Protein AF-A0A354CYH6-F1 (afdb_monomer_lite)

Structure (mmCIF, N/CA/C/O backbone):
data_AF-A0A354CYH6-F1
#
_entry.id   AF-A0A354CYH6-F1
#
loop_
_atom_site.group_PDB
_atom_site.id
_atom_site.type_symbol
_atom_site.label_atom_id
_atom_site.label_alt_id
_atom_site.label_comp_id
_atom_site.label_asym_id
_atom_site.label_entity_id
_atom_site.label_seq_id
_atom_site.pdbx_PDB_ins_code
_atom_site.Cartn_x
_atom_site.Cartn_y
_atom_site.Cartn_z
_atom_site.occupancy
_atom_site.B_iso_or_equiv
_atom_site.auth_seq_id
_atom_site.auth_comp_id
_atom_site.auth_asym_id
_atom_site.auth_atom_id
_atom_site.pdbx_PDB_model_num
ATOM 1 N N . MET A 1 1 ? -8.760 57.753 -35.168 1.00 46.88 1 MET A N 1
ATOM 2 C CA . MET A 1 1 ? -7.722 56.713 -35.363 1.00 46.88 1 MET A CA 1
ATOM 3 C C . MET A 1 1 ? -7.588 55.889 -34.084 1.00 46.88 1 MET A C 1
ATOM 5 O O . MET A 1 1 ? -7.206 56.437 -33.058 1.00 46.88 1 MET A O 1
ATOM 9 N N . ALA A 1 2 ? -7.984 54.613 -34.100 1.00 49.75 2 ALA A N 1
ATOM 10 C CA . ALA A 1 2 ? -7.992 53.765 -32.905 1.00 49.75 2 ALA A CA 1
ATOM 11 C C . ALA A 1 2 ? -6.587 53.202 -32.611 1.00 49.75 2 ALA A C 1
ATOM 13 O O . ALA A 1 2 ? -5.986 52.545 -33.458 1.00 49.75 2 ALA A O 1
ATOM 14 N N . LYS A 1 3 ? -6.054 53.455 -31.406 1.00 53.97 3 LYS A N 1
ATOM 15 C CA . LYS A 1 3 ? -4.764 52.911 -30.948 1.00 53.97 3 LYS A CA 1
ATOM 16 C C . LYS A 1 3 ? -4.873 51.393 -30.761 1.00 53.97 3 LYS A C 1
ATOM 18 O O . LYS A 1 3 ? -5.560 50.923 -29.856 1.00 53.97 3 LYS A O 1
ATOM 23 N N . SER A 1 4 ? -4.165 50.636 -31.598 1.00 52.31 4 SER A N 1
ATOM 24 C CA . SER A 1 4 ? -4.020 49.181 -31.475 1.00 52.31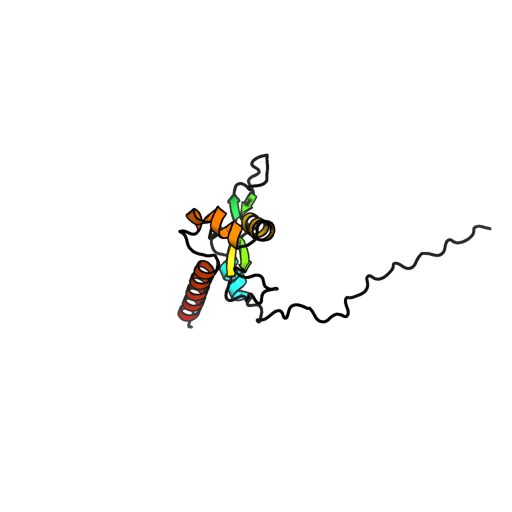 4 SER A CA 1
ATOM 25 C C . SER A 1 4 ? -3.397 48.812 -30.121 1.00 52.31 4 SER A C 1
ATOM 27 O O . SER A 1 4 ? -2.285 49.233 -29.793 1.00 52.31 4 SER A O 1
ATOM 29 N N . ARG A 1 5 ? -4.126 48.044 -29.302 1.00 63.12 5 ARG A N 1
ATOM 30 C CA . ARG A 1 5 ? -3.633 47.521 -28.020 1.00 63.12 5 ARG A CA 1
ATOM 31 C C . ARG A 1 5 ? -2.651 46.377 -28.300 1.00 63.12 5 ARG A C 1
ATOM 33 O O . ARG A 1 5 ? -3.059 45.315 -28.766 1.00 63.12 5 ARG A O 1
ATOM 40 N N . LYS A 1 6 ? -1.360 46.574 -27.997 1.00 59.28 6 LYS A N 1
ATOM 41 C CA . LYS A 1 6 ? -0.333 45.515 -28.069 1.00 59.28 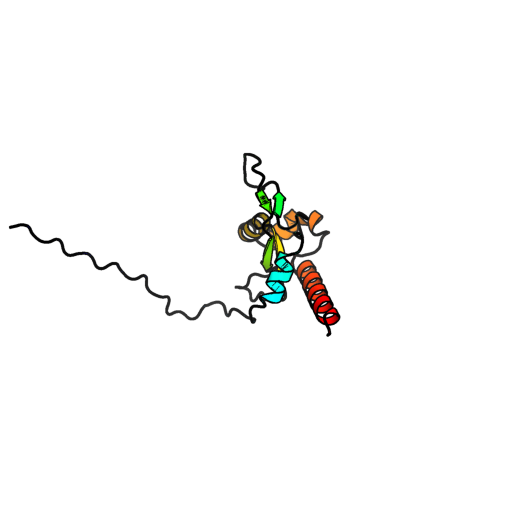6 LYS A CA 1
ATOM 42 C C . LYS A 1 6 ? -0.771 44.304 -27.233 1.00 59.28 6 LYS A C 1
ATOM 44 O O . LYS A 1 6 ? -0.999 44.428 -26.031 1.00 59.28 6 LYS A O 1
ATOM 49 N N . ARG A 1 7 ? -0.857 43.124 -27.859 1.00 61.03 7 ARG A N 1
ATOM 50 C CA . ARG A 1 7 ? -1.045 41.843 -27.161 1.00 61.03 7 ARG A CA 1
ATOM 51 C C . ARG A 1 7 ? 0.135 41.614 -26.212 1.00 61.03 7 ARG A C 1
ATOM 53 O O . ARG A 1 7 ? 1.271 41.492 -26.663 1.00 61.03 7 ARG A O 1
ATOM 60 N N . LEU A 1 8 ? -0.137 41.538 -24.909 1.00 62.34 8 LEU A N 1
ATOM 61 C CA . LEU A 1 8 ? 0.840 41.096 -23.914 1.00 62.34 8 LEU A CA 1
ATOM 62 C C . LEU A 1 8 ? 1.259 39.661 -24.254 1.00 62.34 8 LEU A C 1
ATOM 64 O O . LEU A 1 8 ? 0.428 38.750 -24.260 1.00 62.34 8 LEU A O 1
ATOM 68 N N . ALA A 1 9 ? 2.539 39.465 -24.570 1.00 63.44 9 ALA A N 1
ATOM 69 C CA . ALA A 1 9 ? 3.090 38.143 -24.818 1.00 63.44 9 ALA A CA 1
ATOM 70 C C . ALA A 1 9 ? 2.854 37.260 -23.584 1.00 63.44 9 ALA A C 1
ATOM 72 O O . ALA A 1 9 ? 3.209 37.614 -22.457 1.00 63.44 9 ALA A O 1
ATOM 73 N N . ARG A 1 10 ? 2.207 36.113 -23.797 1.00 62.91 10 ARG A N 1
ATOM 74 C CA . ARG A 1 10 ? 1.854 35.152 -22.751 1.00 62.91 10 ARG A CA 1
ATOM 75 C C . ARG A 1 10 ? 3.156 34.632 -22.134 1.00 62.91 10 ARG A C 1
ATOM 77 O O . ARG A 1 10 ? 3.864 33.856 -22.766 1.00 62.91 10 ARG A O 1
ATOM 84 N N . ARG A 1 11 ? 3.492 35.105 -20.929 1.00 63.41 11 ARG A N 1
ATOM 85 C CA . ARG A 1 11 ? 4.726 34.764 -20.202 1.00 63.41 11 ARG A CA 1
ATOM 86 C C . ARG A 1 11 ? 4.832 33.237 -20.110 1.00 63.41 11 ARG A C 1
ATOM 88 O O . ARG A 1 11 ? 4.063 32.600 -19.391 1.00 63.41 11 ARG A O 1
ATOM 95 N N . THR A 1 12 ? 5.739 32.635 -20.874 1.00 63.16 12 THR A N 1
ATOM 96 C CA . THR A 1 12 ? 6.023 31.199 -20.791 1.00 63.16 12 THR A CA 1
ATOM 97 C C . THR A 1 12 ? 6.503 30.900 -19.377 1.00 63.16 12 THR A C 1
ATOM 99 O O . THR A 1 12 ? 7.476 31.507 -18.925 1.00 63.16 12 THR A O 1
ATOM 102 N N . ARG A 1 13 ? 5.804 30.008 -18.656 1.00 61.88 13 ARG A N 1
ATOM 103 C CA . ARG A 1 13 ? 6.224 29.584 -17.312 1.00 61.88 13 ARG A CA 1
ATOM 104 C C . ARG A 1 13 ? 7.692 29.144 -17.382 1.00 61.88 13 ARG A C 1
ATOM 106 O O . ARG A 1 13 ? 8.020 28.344 -18.262 1.00 61.88 13 ARG A O 1
ATOM 113 N N . PRO A 1 14 ? 8.570 29.649 -16.502 1.00 63.31 14 PRO A N 1
ATOM 114 C CA . PRO A 1 14 ? 9.967 29.248 -16.503 1.00 63.31 14 PRO A CA 1
ATOM 115 C C . PRO A 1 14 ? 10.044 27.730 -16.324 1.00 63.31 14 PRO A C 1
ATOM 117 O O . PRO A 1 14 ? 9.557 27.186 -15.333 1.00 63.31 14 PRO A O 1
ATOM 120 N N . ARG A 1 15 ? 10.624 27.031 -17.307 1.00 60.97 15 ARG A N 1
ATOM 121 C CA . ARG A 1 15 ? 10.971 25.617 -17.151 1.00 60.97 15 ARG A CA 1
ATOM 122 C C . ARG A 1 15 ? 12.023 25.540 -16.049 1.00 60.97 15 ARG A C 1
ATOM 124 O O . ARG A 1 15 ? 13.050 26.212 -16.138 1.00 60.97 15 ARG A O 1
ATOM 131 N N . SER A 1 16 ? 11.761 24.764 -15.001 1.00 61.56 16 SER A N 1
ATOM 132 C CA . SER A 1 16 ? 12.711 24.578 -13.906 1.00 61.56 16 SER A CA 1
ATOM 133 C C . SER A 1 16 ? 14.024 24.015 -14.460 1.00 61.56 16 SER A C 1
ATOM 135 O O . SER A 1 16 ? 14.079 22.857 -14.860 1.00 61.56 16 SER A O 1
ATOM 137 N N . LYS A 1 17 ? 15.084 24.833 -14.477 1.00 56.94 17 LYS A N 1
ATOM 138 C CA . LYS A 1 17 ? 16.460 24.437 -14.837 1.00 56.94 17 LYS A CA 1
ATOM 139 C C . LYS A 1 17 ? 17.210 23.746 -13.682 1.00 56.94 17 LYS A C 1
ATOM 141 O O . LYS A 1 17 ? 18.422 23.576 -13.745 1.00 56.94 17 LYS A O 1
ATOM 146 N N . GLY A 1 18 ? 16.521 23.387 -12.598 1.00 56.44 18 GLY A N 1
ATOM 147 C CA . GLY A 1 18 ? 17.131 22.733 -11.443 1.00 56.44 18 GLY A CA 1
ATOM 148 C C . GLY A 1 18 ? 17.164 21.218 -11.615 1.00 56.44 18 GLY A C 1
ATOM 149 O O . GLY A 1 18 ? 16.132 20.616 -11.910 1.00 56.44 18 GLY A O 1
ATOM 150 N N . LYS A 1 19 ? 18.326 20.595 -11.375 1.00 55.09 19 LYS A N 1
ATOM 151 C CA . LYS A 1 19 ? 18.403 19.150 -11.106 1.00 55.09 19 LYS A CA 1
ATOM 152 C C . LYS A 1 19 ? 17.404 18.837 -9.986 1.00 55.09 19 LYS A C 1
ATOM 154 O O . LYS A 1 19 ? 17.371 19.558 -8.987 1.00 55.09 19 LYS A O 1
ATOM 159 N N . SER A 1 20 ? 16.571 17.809 -10.165 1.00 55.97 20 SER A N 1
ATOM 160 C CA . SER A 1 20 ? 15.645 17.361 -9.119 1.00 55.97 20 SER A CA 1
ATOM 161 C C . SER A 1 20 ? 16.423 17.195 -7.815 1.00 55.97 20 SER A C 1
ATOM 163 O O . SER A 1 20 ? 17.379 16.423 -7.767 1.00 55.97 20 SER A O 1
ATOM 165 N N . ARG A 1 21 ? 16.029 17.927 -6.763 1.00 58.41 21 ARG A N 1
ATOM 166 C CA . ARG A 1 21 ? 16.654 17.819 -5.431 1.00 58.41 21 ARG A CA 1
ATOM 167 C C . ARG A 1 21 ? 16.539 16.401 -4.864 1.00 58.41 21 ARG A C 1
ATOM 169 O O . ARG A 1 21 ? 17.342 16.003 -4.032 1.00 58.41 21 ARG A O 1
ATOM 176 N N . PHE A 1 22 ? 15.571 15.635 -5.358 1.00 55.91 22 PHE A N 1
ATOM 177 C CA . PHE A 1 22 ? 15.363 14.240 -5.017 1.00 55.91 22 PHE A CA 1
ATOM 178 C C . PHE A 1 22 ? 15.896 13.372 -6.156 1.00 55.91 22 PHE A C 1
ATOM 180 O O . PHE A 1 22 ? 15.338 13.377 -7.260 1.00 55.91 22 PHE A O 1
ATOM 187 N N . LYS A 1 23 ? 16.979 12.629 -5.906 1.00 54.34 23 LYS A N 1
ATOM 188 C CA . LYS A 1 23 ? 17.369 11.521 -6.782 1.00 54.34 23 LYS A CA 1
ATOM 189 C C . LYS A 1 23 ? 16.247 10.490 -6.693 1.00 54.34 23 LYS A C 1
ATOM 191 O O . LYS A 1 23 ? 16.120 9.817 -5.677 1.00 54.34 23 LYS A O 1
ATOM 196 N N . VAL A 1 24 ? 15.397 10.417 -7.716 1.00 56.38 24 VAL A N 1
ATOM 197 C CA . VAL A 1 24 ? 14.435 9.319 -7.845 1.00 56.38 24 VAL A CA 1
ATOM 198 C C . VAL A 1 24 ? 15.271 8.060 -8.052 1.00 56.38 24 VAL A C 1
ATOM 200 O O . VAL A 1 24 ? 15.819 7.846 -9.129 1.00 56.38 24 VAL A O 1
ATOM 203 N N . SER A 1 25 ? 15.471 7.303 -6.980 1.00 53.88 25 SER A N 1
ATOM 204 C CA . SER A 1 25 ? 16.226 6.057 -6.993 1.00 53.88 25 SER A CA 1
ATOM 205 C C . SER A 1 25 ? 15.318 4.923 -7.457 1.00 53.88 25 SER A C 1
ATOM 207 O O . SER A 1 25 ? 14.244 4.728 -6.890 1.00 53.88 25 SER A O 1
ATOM 209 N N . GLY A 1 26 ? 15.763 4.169 -8.461 1.00 62.38 26 GLY A N 1
ATOM 210 C CA . GLY A 1 26 ? 15.087 2.965 -8.944 1.00 62.38 26 GLY A CA 1
ATOM 211 C C . GLY A 1 26 ? 14.409 3.136 -10.303 1.00 62.38 26 GLY A C 1
ATOM 212 O O . GLY A 1 26 ? 13.814 4.171 -10.609 1.00 62.38 26 GLY A O 1
ATOM 213 N N . VAL A 1 27 ? 14.512 2.088 -11.121 1.00 75.19 27 VAL A N 1
ATOM 214 C CA . VAL A 1 27 ? 13.753 1.953 -12.366 1.00 75.19 27 VAL A CA 1
ATOM 215 C C . VAL A 1 27 ? 12.295 1.689 -12.006 1.00 75.19 27 VAL A C 1
ATOM 217 O O . VAL A 1 27 ? 11.995 0.957 -11.064 1.00 75.19 27 VAL A O 1
ATOM 220 N N . ARG A 1 28 ? 11.385 2.327 -12.739 1.00 81.69 28 ARG A N 1
ATOM 221 C CA . ARG A 1 28 ? 9.950 2.126 -12.565 1.00 81.69 28 ARG A CA 1
ATOM 222 C C . ARG A 1 28 ? 9.568 0.748 -13.107 1.00 81.69 28 ARG A C 1
ATOM 224 O O . ARG A 1 28 ? 9.754 0.505 -14.295 1.00 81.69 28 ARG A O 1
ATOM 231 N N . ASP A 1 29 ? 9.002 -0.103 -12.259 1.00 88.25 29 ASP A N 1
ATOM 232 C CA . ASP A 1 29 ? 8.545 -1.443 -12.637 1.00 88.25 29 ASP A CA 1
ATOM 233 C C . ASP A 1 29 ? 7.034 -1.404 -12.891 1.00 88.25 29 ASP A C 1
ATOM 235 O O . ASP A 1 29 ? 6.211 -1.490 -11.974 1.00 88.25 29 ASP A O 1
ATOM 239 N N . GLU A 1 30 ? 6.644 -1.191 -14.151 1.00 92.25 30 GLU A N 1
ATOM 240 C CA . GLU A 1 30 ? 5.223 -1.084 -14.494 1.00 92.25 30 GLU A CA 1
ATOM 241 C C . GLU A 1 30 ? 4.492 -2.432 -14.378 1.00 92.25 30 GLU A C 1
ATOM 243 O O . GLU A 1 30 ? 3.304 -2.436 -14.052 1.00 92.25 30 GLU A O 1
ATOM 248 N N . ALA A 1 31 ? 5.188 -3.562 -14.554 1.00 93.00 31 ALA A N 1
ATOM 249 C CA . ALA A 1 31 ? 4.603 -4.892 -14.391 1.00 93.00 31 ALA A CA 1
ATOM 250 C C . ALA A 1 31 ? 4.200 -5.123 -12.931 1.00 93.00 31 ALA A C 1
ATOM 252 O O . ALA A 1 31 ? 3.031 -5.407 -12.648 1.00 93.00 31 ALA A O 1
ATOM 253 N N . LYS A 1 32 ? 5.117 -4.862 -11.991 1.00 93.31 32 LYS A N 1
ATOM 254 C CA . LYS A 1 32 ? 4.815 -4.939 -10.558 1.00 93.31 32 LYS A CA 1
ATOM 255 C C . LYS A 1 32 ? 3.719 -3.959 -10.154 1.00 93.31 32 LYS A C 1
ATOM 257 O O . LYS A 1 32 ? 2.818 -4.308 -9.397 1.00 93.31 32 LYS A O 1
ATOM 262 N N . ARG A 1 33 ? 3.744 -2.727 -10.671 1.00 94.31 33 ARG A N 1
ATOM 263 C CA . ARG A 1 33 ? 2.696 -1.728 -10.392 1.00 94.31 33 ARG A CA 1
ATOM 264 C C . ARG A 1 33 ? 1.316 -2.200 -10.831 1.00 94.31 33 ARG A C 1
ATOM 266 O O . ARG A 1 33 ? 0.359 -2.019 -10.082 1.00 94.31 33 ARG A O 1
ATOM 273 N N . ASN A 1 34 ? 1.206 -2.783 -12.021 1.00 95.12 34 ASN A N 1
ATOM 274 C CA . ASN A 1 34 ? -0.051 -3.343 -12.510 1.00 95.12 34 ASN A CA 1
ATOM 275 C C . ASN A 1 34 ? -0.508 -4.524 -11.653 1.00 95.12 34 ASN A C 1
ATOM 277 O O . ASN A 1 34 ? -1.676 -4.571 -11.274 1.00 95.12 34 ASN A O 1
ATOM 281 N N . TRP A 1 35 ? 0.416 -5.403 -11.261 1.00 95.25 35 TRP A N 1
ATOM 282 C CA . TRP A 1 35 ? 0.121 -6.509 -10.354 1.00 95.25 35 TRP A CA 1
ATOM 283 C C . TRP A 1 35 ? -0.362 -6.034 -8.979 1.00 95.25 35 TRP A C 1
ATOM 285 O O . TRP A 1 35 ? -1.339 -6.562 -8.463 1.00 95.25 35 TRP A O 1
ATOM 295 N N . ILE A 1 36 ? 0.246 -4.991 -8.404 1.00 96.25 36 ILE A N 1
ATOM 296 C CA . ILE A 1 36 ? -0.220 -4.391 -7.143 1.00 96.25 36 ILE A CA 1
ATOM 297 C C . ILE A 1 36 ? -1.624 -3.796 -7.307 1.00 96.25 36 ILE A C 1
ATOM 299 O O . ILE A 1 36 ? -2.488 -4.023 -6.465 1.00 96.25 36 ILE A O 1
ATOM 303 N N . ARG A 1 37 ? -1.890 -3.065 -8.400 1.00 96.38 37 ARG A N 1
ATOM 304 C CA . ARG A 1 37 ? -3.217 -2.473 -8.670 1.00 96.38 37 ARG A CA 1
ATOM 305 C C . ARG A 1 37 ? -4.321 -3.517 -8.842 1.00 96.38 37 ARG A C 1
ATOM 307 O O . ARG A 1 37 ? -5.487 -3.170 -8.687 1.00 96.38 37 ARG A O 1
ATOM 314 N N . SER A 1 38 ? -3.977 -4.764 -9.162 1.00 95.12 38 SER A N 1
ATOM 315 C CA . SER A 1 38 ? -4.948 -5.851 -9.283 1.00 95.12 38 SER A CA 1
ATOM 316 C C . SER A 1 38 ? -5.268 -6.534 -7.946 1.00 95.12 38 SER A C 1
ATOM 318 O O . SER A 1 38 ? -6.124 -7.417 -7.912 1.00 95.12 38 SER A O 1
ATOM 320 N N . LYS A 1 39 ? -4.572 -6.191 -6.854 1.00 95.88 39 LYS A N 1
ATOM 321 C CA . LYS A 1 39 ? -4.827 -6.752 -5.519 1.00 95.88 39 LYS A CA 1
ATOM 322 C C . LYS A 1 39 ? -5.895 -5.959 -4.772 1.00 95.88 39 LYS A C 1
ATOM 324 O O . LYS A 1 39 ? -6.219 -4.828 -5.123 1.00 95.88 39 LYS A O 1
ATOM 329 N N . ALA A 1 40 ? -6.439 -6.574 -3.726 1.00 95.19 40 ALA A N 1
ATOM 330 C CA . ALA A 1 40 ? -7.300 -5.892 -2.772 1.00 95.19 40 ALA A CA 1
ATOM 331 C C . ALA A 1 40 ? -6.504 -4.861 -1.958 1.00 95.19 40 ALA A C 1
ATOM 333 O O . ALA A 1 40 ? -5.310 -5.044 -1.717 1.00 95.19 40 ALA A O 1
ATOM 334 N N . CYS A 1 41 ? -7.162 -3.794 -1.507 1.00 94.62 41 CYS A N 1
ATOM 335 C CA . CYS A 1 41 ? -6.551 -2.838 -0.592 1.00 94.62 41 CYS A CA 1
ATOM 336 C C . CYS A 1 41 ? -6.120 -3.538 0.704 1.00 94.62 41 CYS A C 1
ATOM 338 O O . CYS A 1 41 ? -6.930 -4.207 1.340 1.00 94.62 41 CYS A O 1
ATOM 340 N N . CYS A 1 42 ? -4.877 -3.326 1.144 1.00 94.38 42 CYS A N 1
ATOM 341 C CA . CYS A 1 42 ? -4.362 -3.944 2.370 1.00 94.38 42 CYS A CA 1
ATOM 342 C C . CYS A 1 42 ? -5.001 -3.418 3.667 1.00 94.38 42 CYS A C 1
ATOM 344 O O . CYS A 1 42 ? -4.788 -4.005 4.719 1.00 94.38 42 CYS A O 1
ATOM 346 N N . VAL A 1 43 ? -5.778 -2.334 3.604 1.00 91.94 43 VAL A N 1
ATOM 347 C CA . VAL A 1 43 ? -6.453 -1.740 4.766 1.00 91.94 43 VAL A CA 1
ATOM 348 C C . VAL A 1 43 ? -7.958 -1.989 4.719 1.00 91.94 43 VAL A C 1
ATOM 350 O O . VAL A 1 43 ? -8.512 -2.503 5.681 1.00 91.94 43 VAL A O 1
ATOM 353 N N . SER A 1 44 ? -8.638 -1.651 3.620 1.00 89.56 44 SER A N 1
ATOM 354 C CA . SER A 1 44 ? -10.095 -1.831 3.527 1.00 89.56 44 SER A CA 1
ATOM 355 C C . SER A 1 44 ? -10.526 -3.213 3.036 1.00 89.56 44 SER A C 1
ATOM 357 O O . SER A 1 44 ? -11.707 -3.527 3.108 1.00 89.56 44 SER A O 1
ATOM 359 N N . GLY A 1 45 ? -9.617 -4.023 2.482 1.00 90.38 45 GLY A N 1
ATOM 360 C CA . GLY A 1 45 ? -9.956 -5.298 1.838 1.00 90.38 45 GLY A CA 1
ATOM 361 C C . GLY A 1 45 ? -10.678 -5.158 0.491 1.00 90.38 45 GLY A C 1
ATOM 362 O O . GLY A 1 45 ? -10.879 -6.160 -0.193 1.00 90.38 45 GLY A O 1
ATOM 363 N N . ALA A 1 46 ? -11.018 -3.933 0.080 1.00 90.75 46 ALA A N 1
ATOM 364 C CA . ALA A 1 46 ? -11.778 -3.674 -1.133 1.00 90.75 46 ALA A CA 1
ATOM 365 C C . ALA A 1 46 ? -11.007 -4.080 -2.391 1.00 90.75 46 ALA A C 1
ATOM 367 O O . ALA A 1 46 ? -9.816 -3.776 -2.535 1.00 90.75 46 ALA A O 1
ATOM 368 N N . ARG A 1 47 ? -11.697 -4.729 -3.328 1.00 93.56 47 ARG A N 1
ATOM 369 C CA . ARG A 1 47 ? -11.152 -5.098 -4.640 1.00 93.56 47 ARG A CA 1
ATOM 370 C C . ARG A 1 47 ? -11.376 -3.987 -5.670 1.00 93.56 47 ARG A C 1
ATOM 372 O O . ARG A 1 47 ? -12.296 -3.187 -5.515 1.00 93.56 47 ARG A O 1
ATOM 379 N N . PRO A 1 48 ? -10.571 -3.921 -6.747 1.00 90.75 48 PRO A N 1
ATOM 380 C CA . PRO A 1 48 ? -10.806 -2.965 -7.826 1.00 90.75 48 PRO A CA 1
ATOM 381 C C . PRO A 1 48 ? -12.247 -3.049 -8.353 1.00 90.75 48 PRO A C 1
ATOM 383 O O . PRO A 1 48 ? -12.715 -4.128 -8.703 1.00 90.75 48 PRO A O 1
ATOM 386 N N . GLY A 1 49 ? -12.943 -1.910 -8.408 1.00 87.00 49 GLY A N 1
ATOM 387 C CA . GLY A 1 49 ? -14.332 -1.824 -8.875 1.00 87.00 49 GLY A CA 1
ATOM 388 C C . GLY A 1 49 ? -15.404 -2.108 -7.815 1.00 87.00 49 GLY A C 1
ATOM 389 O O . GLY A 1 49 ? -16.573 -1.829 -8.069 1.00 87.00 49 GLY A O 1
ATOM 390 N N . GLU A 1 50 ? -15.031 -2.590 -6.628 1.00 88.00 50 GLU A N 1
ATOM 391 C CA . GLU A 1 50 ? -15.972 -2.830 -5.531 1.00 88.00 50 GLU A CA 1
ATOM 392 C C . GLU A 1 50 ? -16.538 -1.519 -4.980 1.00 88.00 50 GLU A C 1
ATOM 394 O O . GLU A 1 50 ? -15.851 -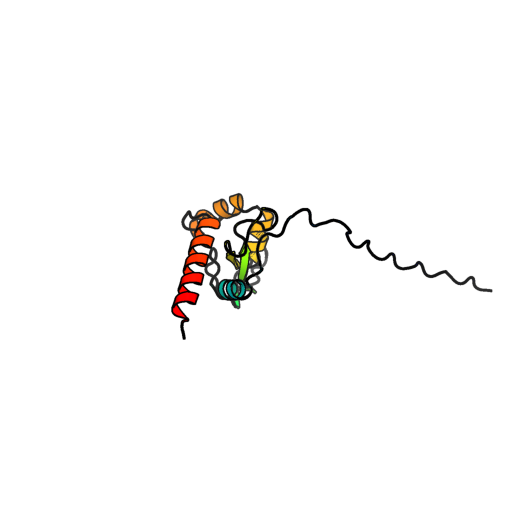0.501 -4.925 1.00 88.00 50 GLU A O 1
ATOM 399 N N . SER A 1 51 ? -17.804 -1.525 -4.575 1.00 85.50 51 SER A N 1
ATOM 400 C CA . SER A 1 51 ? -18.453 -0.333 -4.043 1.00 85.50 51 SER A CA 1
ATOM 401 C C . SER A 1 51 ? -17.943 -0.025 -2.633 1.00 85.50 51 SER A C 1
ATOM 403 O O . SER A 1 51 ? -18.185 -0.795 -1.707 1.00 85.50 51 SER A O 1
ATOM 405 N N . VAL A 1 52 ? -17.252 1.103 -2.452 1.00 81.62 52 VAL A N 1
ATOM 406 C CA . VAL A 1 52 ? -16.719 1.530 -1.148 1.00 81.62 52 VAL A CA 1
ATOM 407 C C . VAL A 1 52 ? -17.296 2.865 -0.703 1.00 81.62 52 VAL A C 1
ATOM 409 O O . VAL A 1 52 ? -17.529 3.777 -1.505 1.00 81.62 52 VAL A O 1
ATOM 412 N N . LEU A 1 53 ? -17.513 2.988 0.608 1.00 74.69 53 LEU A N 1
ATOM 413 C CA . LEU A 1 53 ? -17.910 4.240 1.237 1.00 74.69 53 LEU A CA 1
ATOM 414 C C . LEU A 1 53 ? -16.685 5.149 1.357 1.00 74.69 53 LEU A C 1
ATOM 416 O O . LEU A 1 53 ? -15.742 4.847 2.085 1.00 74.69 53 LEU A O 1
ATOM 420 N N . TRP A 1 54 ? -16.700 6.281 0.661 1.00 65.19 54 TRP A N 1
ATOM 421 C CA . TRP A 1 54 ? -15.591 7.225 0.729 1.00 65.19 54 TRP A CA 1
ATOM 422 C C . TRP A 1 54 ? -15.564 7.951 2.086 1.00 65.19 54 TRP A C 1
ATOM 424 O O . TRP A 1 54 ? -16.535 8.660 2.387 1.00 65.19 54 TRP A O 1
ATOM 434 N N . PRO A 1 55 ? -14.467 7.868 2.876 1.00 61.34 55 PRO A N 1
ATOM 435 C CA . PRO A 1 55 ? -14.453 8.314 4.276 1.00 61.34 55 PRO A CA 1
ATOM 436 C C . PRO A 1 55 ? -14.727 9.814 4.475 1.00 61.34 55 PRO A C 1
ATOM 438 O O . PRO A 1 55 ? -15.103 10.244 5.558 1.00 61.34 55 PRO A O 1
ATOM 441 N N . TRP A 1 56 ? -14.537 10.632 3.437 1.00 59.50 56 TRP A N 1
ATOM 442 C CA . TRP A 1 56 ? -14.735 12.090 3.462 1.00 59.50 56 TRP A CA 1
ATOM 443 C C . TRP A 1 56 ? -15.982 12.564 2.726 1.00 59.50 56 TRP A C 1
ATOM 445 O O . TRP A 1 56 ? -16.266 13.763 2.696 1.00 59.50 56 TRP A O 1
ATOM 455 N N . THR A 1 57 ? -16.749 11.660 2.118 1.00 55.47 57 THR A N 1
ATOM 456 C CA . THR A 1 57 ? -18.037 12.055 1.554 1.00 55.47 57 THR A CA 1
ATOM 457 C C . THR A 1 57 ? -19.078 12.061 2.664 1.00 55.47 57 THR A C 1
ATOM 459 O O . THR A 1 57 ? -19.605 11.024 3.047 1.00 55.47 57 THR A O 1
ATOM 462 N N . ARG A 1 58 ? -19.413 13.261 3.152 1.00 50.22 58 ARG A N 1
ATOM 463 C CA . ARG A 1 58 ? -20.433 13.533 4.188 1.00 50.22 58 ARG A CA 1
ATOM 464 C C . ARG A 1 58 ? -21.843 12.988 3.864 1.00 50.22 58 ARG A C 1
ATOM 466 O O . ARG A 1 58 ? -22.732 13.080 4.695 1.00 50.22 58 ARG A O 1
ATOM 473 N N . TRP A 1 59 ? -22.039 12.419 2.673 1.00 58.75 59 TRP A N 1
ATOM 474 C CA . TRP A 1 59 ? -23.322 11.973 2.117 1.00 58.75 59 TRP A CA 1
ATOM 475 C C . TRP A 1 59 ? -23.314 10.512 1.648 1.00 58.75 59 TRP A C 1
ATOM 477 O O . TRP A 1 59 ? -24.139 10.134 0.823 1.00 58.75 59 TRP A O 1
ATOM 487 N N . GLY A 1 60 ? -22.343 9.710 2.096 1.00 60.56 60 GLY A N 1
ATOM 488 C CA . GLY A 1 60 ? -22.322 8.269 1.837 1.00 60.56 60 GLY A CA 1
ATOM 489 C C . GLY A 1 60 ? -22.316 7.878 0.357 1.00 60.56 60 GLY A C 1
ATOM 490 O O . GLY A 1 60 ? -22.847 6.832 -0.011 1.00 60.56 60 GLY A O 1
ATOM 491 N N . ARG A 1 61 ? -21.730 8.712 -0.515 1.00 69.00 61 ARG A N 1
ATOM 492 C CA . ARG A 1 61 ? -21.621 8.377 -1.938 1.00 69.00 61 ARG A CA 1
ATOM 493 C C . ARG A 1 61 ? -20.657 7.214 -2.096 1.00 69.00 61 ARG A C 1
ATOM 495 O O . ARG A 1 61 ? -19.442 7.384 -2.017 1.00 69.00 61 ARG A O 1
ATOM 502 N N . GLN A 1 62 ? -21.238 6.059 -2.367 1.00 77.44 62 GLN A N 1
ATOM 503 C CA . GLN A 1 62 ? -20.516 4.887 -2.804 1.00 77.44 62 GLN A CA 1
ATOM 504 C C . GLN A 1 62 ? -19.835 5.159 -4.147 1.00 77.44 62 GLN A C 1
ATOM 506 O O . GLN A 1 62 ? -20.417 5.765 -5.054 1.00 77.44 62 GLN A O 1
ATOM 511 N N . ARG A 1 63 ? -18.573 4.754 -4.257 1.00 78.50 63 ARG A N 1
ATOM 512 C CA . ARG A 1 63 ? -17.800 4.832 -5.497 1.00 78.50 63 ARG A CA 1
ATOM 513 C C . ARG A 1 63 ? -17.063 3.519 -5.719 1.00 78.50 63 ARG A C 1
ATOM 515 O O . ARG A 1 63 ? -16.720 2.865 -4.738 1.00 78.50 63 ARG A O 1
ATOM 522 N N . PRO A 1 64 ? -16.788 3.153 -6.982 1.00 85.75 64 PRO A N 1
ATOM 523 C CA . PRO A 1 64 ? -15.935 2.010 -7.256 1.00 85.75 64 PRO A CA 1
ATOM 524 C C . PRO A 1 64 ? -14.546 2.256 -6.659 1.00 85.75 64 PRO A C 1
ATOM 526 O O . PRO A 1 64 ? -13.943 3.316 -6.865 1.00 85.75 64 PRO A O 1
ATOM 529 N N . ALA A 1 65 ? -14.041 1.272 -5.926 1.00 87.50 65 ALA A N 1
ATOM 530 C CA . ALA A 1 65 ? -12.724 1.287 -5.327 1.00 87.50 65 ALA A CA 1
ATOM 531 C C . ALA A 1 65 ? -11.671 1.338 -6.432 1.00 87.50 65 ALA A C 1
ATOM 533 O O . ALA A 1 65 ? -11.587 0.465 -7.301 1.00 87.50 65 ALA A O 1
ATOM 534 N N . VAL A 1 66 ? -10.847 2.381 -6.391 1.00 92.00 66 VAL A N 1
ATOM 535 C CA . VAL A 1 66 ? -9.703 2.536 -7.288 1.00 92.00 66 VAL A CA 1
ATOM 536 C C . VAL A 1 66 ? -8.454 2.183 -6.502 1.00 92.00 66 VAL A C 1
ATOM 538 O O . VAL A 1 66 ? -8.045 2.952 -5.634 1.00 92.00 66 VAL A O 1
ATOM 541 N N . ILE A 1 67 ? -7.841 1.042 -6.814 1.00 95.19 67 ILE A N 1
ATOM 542 C CA . ILE A 1 67 ? -6.602 0.611 -6.165 1.00 95.19 67 ILE A CA 1
ATOM 543 C C . ILE A 1 67 ? -5.404 1.259 -6.852 1.00 95.19 67 ILE A C 1
ATOM 545 O O . ILE A 1 67 ? -5.276 1.277 -8.078 1.00 95.19 67 ILE A O 1
ATOM 549 N N . VAL A 1 68 ? -4.516 1.822 -6.042 1.00 95.00 68 VAL A N 1
ATOM 550 C CA . VAL A 1 68 ? -3.267 2.439 -6.471 1.00 95.00 68 VAL A CA 1
ATOM 551 C C . VAL A 1 68 ? -2.085 1.688 -5.872 1.00 95.00 68 VAL A C 1
ATOM 553 O O . VAL A 1 68 ? -2.154 1.154 -4.768 1.00 95.00 68 VAL A O 1
ATOM 556 N N . ALA A 1 69 ? -0.979 1.670 -6.614 1.00 95.12 69 ALA A N 1
ATOM 557 C CA . ALA A 1 69 ? 0.302 1.196 -6.112 1.00 95.12 69 ALA A CA 1
ATOM 558 C C . ALA A 1 69 ? 0.941 2.319 -5.282 1.00 95.12 69 ALA A C 1
ATOM 560 O O . ALA A 1 69 ? 1.548 3.239 -5.841 1.00 95.12 69 ALA A O 1
ATOM 561 N N . ALA A 1 70 ? 0.724 2.268 -3.970 1.00 93.81 70 ALA A N 1
ATOM 562 C CA . ALA A 1 70 ? 1.207 3.249 -3.012 1.00 93.81 70 ALA A CA 1
ATOM 563 C C . ALA A 1 70 ? 2.596 2.863 -2.506 1.00 93.81 70 ALA A C 1
ATOM 565 O O . ALA A 1 70 ? 2.867 1.692 -2.255 1.00 93.81 70 ALA A O 1
ATOM 566 N N . HIS A 1 71 ? 3.480 3.842 -2.334 1.00 91.50 71 HIS A N 1
ATOM 567 C CA . HIS A 1 71 ? 4.789 3.589 -1.740 1.00 91.50 71 HIS A CA 1
ATOM 568 C C . HIS A 1 71 ? 4.692 3.631 -0.211 1.00 91.50 71 HIS A C 1
ATOM 570 O O . HIS A 1 71 ? 4.280 4.644 0.357 1.00 91.50 71 HIS A O 1
ATOM 576 N N . ALA A 1 72 ? 5.134 2.568 0.465 1.00 88.81 72 ALA A N 1
ATOM 577 C CA . ALA A 1 72 ? 5.248 2.541 1.926 1.00 88.81 72 ALA A CA 1
ATOM 578 C C . ALA A 1 72 ? 6.249 3.596 2.434 1.00 88.81 72 ALA A C 1
ATOM 580 O O . ALA A 1 72 ? 6.044 4.237 3.466 1.00 88.81 72 ALA A O 1
ATOM 581 N N . LYS A 1 73 ? 7.315 3.834 1.662 1.00 84.75 73 LYS A N 1
ATOM 582 C CA . LYS A 1 73 ? 8.284 4.912 1.870 1.00 84.75 73 LYS A CA 1
ATOM 583 C C . LYS A 1 73 ? 8.166 5.933 0.744 1.00 84.75 73 LYS A C 1
ATOM 585 O O . LYS A 1 73 ? 8.215 5.580 -0.427 1.00 84.75 73 LYS A O 1
ATOM 590 N N . ALA A 1 74 ? 8.050 7.219 1.068 1.00 77.69 74 ALA A N 1
ATOM 591 C CA . ALA A 1 74 ? 7.928 8.254 0.042 1.00 77.69 74 ALA A CA 1
ATOM 592 C C . ALA A 1 74 ? 9.106 8.218 -0.956 1.00 77.69 74 ALA A C 1
ATOM 594 O O . ALA A 1 74 ? 10.266 8.127 -0.549 1.00 77.69 74 ALA A O 1
ATOM 595 N N . ARG A 1 75 ? 8.832 8.386 -2.260 1.00 73.00 75 ARG A N 1
ATOM 596 C CA . ARG A 1 75 ? 9.885 8.432 -3.299 1.00 73.00 75 ARG A CA 1
ATOM 597 C C . ARG A 1 75 ? 10.932 9.521 -3.054 1.00 73.00 75 ARG A C 1
ATOM 599 O O . ARG A 1 75 ? 12.112 9.299 -3.292 1.00 73.00 75 ARG A O 1
ATOM 606 N N . GLY A 1 76 ? 10.525 10.672 -2.512 1.00 68.38 76 GLY A N 1
ATOM 607 C CA . GLY A 1 76 ? 11.449 11.743 -2.110 1.00 68.38 76 GLY A CA 1
ATOM 608 C C . GLY A 1 76 ? 12.391 11.359 -0.960 1.00 68.38 76 GLY A C 1
ATOM 609 O O . GLY A 1 76 ? 13.445 11.962 -0.811 1.00 68.38 76 GLY A O 1
ATOM 610 N N . ALA A 1 77 ? 12.053 10.326 -0.184 1.00 72.56 77 ALA A N 1
ATOM 611 C CA . ALA A 1 77 ? 12.887 9.762 0.876 1.00 72.56 77 ALA A CA 1
ATOM 612 C C . ALA A 1 77 ? 13.663 8.507 0.413 1.00 72.56 77 ALA A C 1
ATOM 614 O O . ALA A 1 77 ? 14.139 7.731 1.243 1.00 72.56 77 ALA A O 1
ATOM 615 N N . GLY A 1 78 ? 13.762 8.278 -0.903 1.00 74.69 78 GLY A N 1
ATOM 616 C CA . GLY A 1 78 ? 14.430 7.112 -1.486 1.00 74.69 78 GLY A CA 1
ATOM 617 C C . GLY A 1 78 ? 13.583 5.839 -1.486 1.00 74.69 78 GLY A C 1
ATOM 618 O O . GLY A 1 78 ? 14.144 4.748 -1.477 1.00 74.69 78 GLY A O 1
ATOM 619 N N . GLY A 1 79 ? 12.253 5.958 -1.432 1.00 78.75 79 GLY A N 1
ATOM 620 C CA . GLY A 1 79 ? 11.363 4.816 -1.642 1.00 78.75 79 GLY A CA 1
ATOM 621 C C . GLY A 1 79 ? 11.416 4.309 -3.082 1.00 78.75 79 GLY A C 1
ATOM 622 O O . GLY A 1 79 ? 11.484 5.110 -4.018 1.00 78.75 79 GLY A O 1
ATOM 623 N N . THR A 1 80 ? 11.377 2.990 -3.255 1.00 84.44 80 THR A N 1
ATOM 624 C CA . THR A 1 80 ? 11.473 2.327 -4.569 1.00 84.44 80 THR A CA 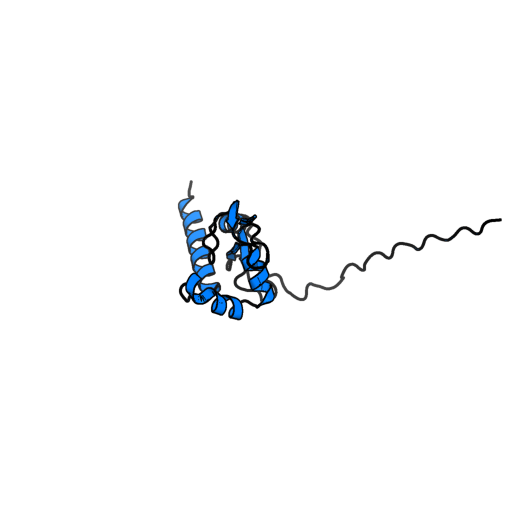1
ATOM 625 C C . THR A 1 80 ? 10.215 1.519 -4.879 1.00 84.44 80 THR A C 1
ATOM 627 O O . THR A 1 80 ? 9.387 1.288 -4.001 1.00 84.44 80 THR A O 1
ATOM 630 N N . ASP A 1 81 ? 10.069 1.043 -6.119 1.00 84.94 81 ASP A N 1
ATOM 631 C CA . ASP A 1 81 ? 8.956 0.155 -6.483 1.00 84.94 81 ASP A CA 1
ATOM 632 C C . ASP A 1 81 ? 9.052 -1.235 -5.791 1.00 84.94 81 ASP A C 1
ATOM 634 O O . ASP A 1 81 ? 8.102 -2.017 -5.839 1.00 84.94 81 ASP A O 1
ATOM 638 N N . ALA A 1 82 ? 10.138 -1.536 -5.059 1.00 85.19 82 ALA A N 1
ATOM 639 C CA . ALA A 1 82 ? 10.190 -2.669 -4.129 1.00 85.19 82 ALA A CA 1
ATOM 640 C C . ALA A 1 82 ? 9.185 -2.503 -2.970 1.00 85.19 82 ALA A C 1
ATOM 642 O O . ALA A 1 82 ? 8.540 -3.464 -2.566 1.00 85.19 82 ALA A O 1
ATOM 643 N N . GLU A 1 83 ? 8.973 -1.270 -2.505 1.00 90.06 83 GLU A N 1
ATOM 644 C CA . GLU A 1 83 ? 8.179 -0.938 -1.317 1.00 90.06 83 GLU A CA 1
ATOM 645 C C . GLU A 1 83 ? 6.744 -0.504 -1.682 1.00 90.06 83 GLU A C 1
ATOM 647 O O . GLU A 1 83 ? 6.249 0.523 -1.207 1.00 90.06 83 GLU A O 1
ATOM 652 N N . LEU A 1 84 ? 6.088 -1.249 -2.576 1.00 94.12 84 LEU A N 1
ATOM 653 C CA . LEU A 1 84 ? 4.719 -0.967 -3.017 1.00 94.12 84 LEU A CA 1
ATOM 654 C C . LEU A 1 84 ? 3.683 -1.758 -2.216 1.00 94.12 84 LEU A C 1
ATOM 656 O O . LEU A 1 84 ? 3.847 -2.952 -1.987 1.00 94.12 84 LEU A O 1
ATOM 660 N N . VAL A 1 85 ? 2.574 -1.099 -1.883 1.00 95.81 85 VAL A N 1
ATOM 661 C CA . VAL A 1 85 ? 1.385 -1.699 -1.268 1.00 95.81 85 VAL A CA 1
ATOM 662 C C . VAL A 1 85 ? 0.120 -1.315 -2.044 1.00 95.81 85 VAL A C 1
ATOM 664 O O . VAL A 1 85 ? 0.046 -0.209 -2.594 1.00 95.81 85 VAL A O 1
ATOM 667 N N . PRO A 1 86 ? -0.890 -2.200 -2.110 1.00 96.81 86 PRO A N 1
ATOM 668 C CA . PRO A 1 86 ? -2.182 -1.863 -2.685 1.00 96.81 86 PRO A CA 1
ATOM 669 C C . PRO A 1 86 ? -2.993 -1.038 -1.688 1.00 96.81 86 PRO A C 1
ATOM 671 O O . PRO A 1 86 ? -3.420 -1.529 -0.642 1.00 96.81 86 PRO A O 1
ATOM 674 N N . LEU A 1 87 ? -3.250 0.222 -2.025 1.00 94.81 87 LEU A N 1
ATOM 675 C CA . LEU A 1 87 ? -4.158 1.070 -1.260 1.00 94.81 87 LEU A CA 1
ATOM 676 C C . LEU A 1 87 ? -5.308 1.540 -2.130 1.00 94.81 87 LEU A C 1
ATOM 678 O O . LEU A 1 87 ? -5.138 1.835 -3.311 1.00 94.81 87 LEU A O 1
ATOM 682 N N . GLU A 1 88 ? -6.486 1.651 -1.531 1.00 93.19 88 GLU A N 1
ATOM 683 C CA . GLU A 1 88 ? -7.566 2.411 -2.135 1.00 93.19 88 GLU A CA 1
ATOM 684 C C . GLU A 1 88 ? -7.125 3.873 -2.291 1.00 93.19 88 GLU A C 1
ATOM 686 O O . GLU A 1 88 ? -6.442 4.420 -1.422 1.00 93.19 88 GLU A O 1
ATOM 691 N N . ARG A 1 89 ? -7.518 4.526 -3.389 1.00 91.31 89 ARG A N 1
ATOM 692 C CA . ARG A 1 89 ? -7.156 5.919 -3.680 1.00 91.31 89 ARG A CA 1
AT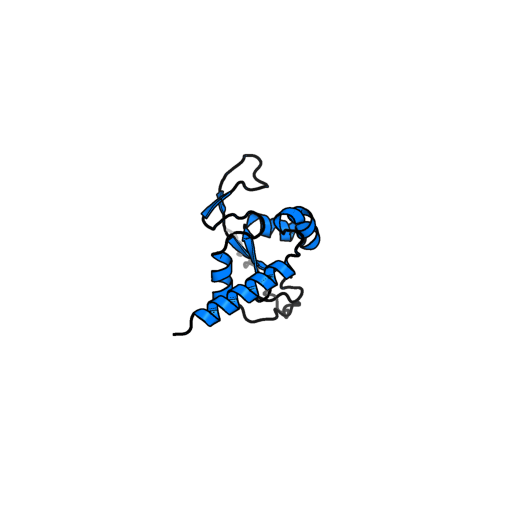OM 693 C C . ARG A 1 89 ? -7.443 6.843 -2.503 1.00 91.31 89 ARG A C 1
ATOM 695 O O . ARG A 1 89 ? -6.607 7.693 -2.213 1.00 91.31 89 ARG A O 1
ATOM 702 N N . ALA A 1 90 ? -8.577 6.655 -1.830 1.00 88.94 90 ALA A N 1
ATOM 703 C CA . ALA A 1 90 ? -8.887 7.411 -0.634 1.00 88.94 90 ALA A CA 1
ATOM 704 C C . ALA A 1 90 ? -7.812 7.191 0.440 1.00 88.94 90 ALA A C 1
ATOM 706 O O . ALA A 1 90 ? -7.050 8.088 0.785 1.00 88.94 90 ALA A O 1
ATOM 707 N N . LEU A 1 91 ? -7.634 5.963 0.895 1.00 91.12 91 LEU A N 1
ATOM 708 C CA . LEU A 1 91 ? -6.639 5.651 1.918 1.00 91.12 91 LEU A CA 1
ATOM 709 C C . LEU A 1 91 ? -5.215 6.109 1.547 1.00 91.12 91 LEU A C 1
ATOM 711 O O . LEU A 1 91 ? -4.486 6.587 2.411 1.00 91.12 91 LEU A O 1
ATOM 715 N N . HIS A 1 92 ? -4.842 6.083 0.266 1.00 93.44 92 HIS A N 1
ATOM 716 C CA . HIS A 1 92 ? -3.578 6.647 -0.215 1.00 93.44 92 HIS A CA 1
ATOM 717 C C . HIS A 1 92 ? -3.497 8.184 -0.094 1.00 93.44 92 HIS A C 1
ATOM 719 O O . HIS A 1 92 ? -2.486 8.726 0.354 1.00 93.44 92 HIS A O 1
ATOM 725 N N . GLU A 1 93 ? -4.553 8.915 -0.461 1.00 90.81 93 GLU A N 1
ATOM 726 C CA . GLU A 1 93 ? -4.632 10.370 -0.250 1.00 90.81 93 GLU A CA 1
ATOM 727 C C . GLU A 1 93 ? -4.587 10.726 1.240 1.00 90.81 93 GLU A C 1
ATOM 729 O O . GLU A 1 93 ? -3.957 11.708 1.642 1.00 90.81 93 GLU A O 1
ATOM 734 N N . GLU A 1 94 ? -5.225 9.912 2.075 1.00 90.56 94 GLU A N 1
ATOM 735 C CA . GLU A 1 94 ? -5.186 10.075 3.519 1.00 90.56 94 GLU A CA 1
ATOM 736 C C . GLU A 1 94 ? -3.790 9.817 4.086 1.00 90.56 94 GLU A C 1
ATOM 738 O O . GLU A 1 94 ? -3.302 10.641 4.859 1.00 90.56 94 GLU A O 1
ATOM 743 N N . GLN A 1 95 ? -3.107 8.756 3.646 1.00 92.81 95 GLN A N 1
ATOM 744 C CA . GLN A 1 95 ? -1.712 8.481 3.996 1.00 92.81 95 GLN A CA 1
ATOM 745 C C . GLN A 1 95 ? -0.814 9.687 3.683 1.00 92.81 95 GLN A C 1
ATOM 747 O O . GLN A 1 95 ? 0.017 10.070 4.509 1.00 92.81 95 GLN A O 1
ATOM 752 N N . HIS A 1 96 ? -1.002 10.330 2.525 1.00 90.62 96 HIS A N 1
ATOM 753 C CA . HIS A 1 96 ? -0.285 11.560 2.182 1.00 90.62 96 HIS A CA 1
ATOM 754 C C . HIS A 1 96 ? -0.625 12.736 3.105 1.00 90.62 96 HIS A C 1
ATOM 756 O O . HIS A 1 96 ? 0.258 13.539 3.404 1.00 90.62 96 HIS A O 1
ATOM 762 N N . ARG A 1 97 ? -1.878 12.842 3.561 1.00 90.38 97 ARG A N 1
ATOM 763 C CA . ARG A 1 97 ? -2.354 13.935 4.420 1.00 90.38 97 ARG A CA 1
ATOM 764 C C . ARG A 1 97 ? -1.841 13.828 5.857 1.00 90.38 97 ARG A C 1
ATOM 766 O O . ARG A 1 97 ? -1.412 14.833 6.410 1.00 90.38 97 ARG A O 1
ATOM 773 N N . ILE A 1 98 ? -1.906 12.641 6.464 1.00 90.75 98 ILE A N 1
ATOM 774 C CA . ILE A 1 98 ? -1.573 12.440 7.890 1.00 90.75 98 ILE A CA 1
ATOM 775 C C . ILE A 1 98 ? -0.152 11.904 8.114 1.00 90.75 98 ILE A C 1
ATOM 777 O O . ILE A 1 98 ? 0.352 11.924 9.239 1.00 90.75 98 ILE A O 1
ATOM 781 N N . GLY A 1 99 ? 0.501 11.440 7.045 1.00 90.62 99 GLY A N 1
ATOM 782 C CA . GLY A 1 99 ? 1.819 10.814 7.073 1.00 90.62 99 GLY A CA 1
ATOM 783 C C . GLY A 1 99 ? 1.773 9.327 7.440 1.00 90.62 99 GLY A C 1
ATOM 784 O O . GLY A 1 99 ? 0.866 8.861 8.127 1.00 90.62 99 GLY A O 1
ATOM 785 N N . ALA A 1 100 ? 2.794 8.578 7.007 1.00 90.38 100 ALA A N 1
ATOM 786 C CA . ALA A 1 100 ? 2.843 7.117 7.131 1.00 90.38 100 ALA A CA 1
ATOM 787 C C . ALA A 1 100 ? 2.695 6.609 8.578 1.00 90.38 100 ALA A C 1
ATOM 789 O O . ALA A 1 100 ? 1.869 5.743 8.821 1.00 90.38 100 ALA A O 1
ATOM 790 N N . ARG A 1 101 ? 3.403 7.197 9.555 1.00 91.50 101 ARG A N 1
ATOM 791 C CA . ARG A 1 101 ? 3.329 6.756 10.966 1.00 91.50 101 ARG A CA 1
ATOM 792 C C . ARG A 1 101 ? 1.940 6.953 11.578 1.00 91.50 101 ARG A C 1
ATOM 794 O O . ARG A 1 101 ? 1.434 6.091 12.288 1.00 91.50 101 ARG A O 1
ATOM 801 N N . SER A 1 102 ? 1.318 8.102 11.313 1.00 94.25 102 SER A N 1
ATOM 802 C CA . SER A 1 102 ? -0.045 8.387 11.778 1.00 94.25 102 SER A CA 1
ATOM 803 C C . SER A 1 102 ? -1.060 7.469 11.106 1.00 94.25 102 SER A C 1
ATOM 805 O O . SER A 1 102 ? -2.017 7.049 11.748 1.00 94.25 102 SER A O 1
ATOM 807 N N . PHE A 1 103 ? -0.836 7.150 9.830 1.00 93.44 103 PHE A N 1
ATOM 808 C CA . PHE A 1 103 ? -1.648 6.211 9.070 1.00 93.44 103 PHE A CA 1
ATOM 809 C C . PHE A 1 103 ? -1.543 4.787 9.627 1.00 93.44 103 PHE A C 1
ATOM 811 O O . PHE A 1 103 ? -2.569 4.194 9.942 1.00 93.44 103 PHE A O 1
ATOM 818 N N . GLU A 1 104 ? -0.327 4.280 9.840 1.00 94.69 104 GLU A N 1
ATOM 819 C CA . GLU A 1 104 ? -0.074 2.975 10.467 1.00 94.69 104 GLU A CA 1
ATOM 820 C C . GLU A 1 104 ? -0.761 2.879 11.829 1.00 94.69 104 GLU A C 1
ATOM 822 O O . GLU A 1 104 ? -1.487 1.927 12.086 1.00 94.69 104 GLU A O 1
ATOM 827 N N . ARG A 1 105 ? -0.638 3.913 12.671 1.00 94.44 105 ARG A N 1
ATOM 828 C CA . ARG A 1 105 ? -1.321 3.949 13.971 1.00 94.44 105 ARG A CA 1
ATOM 829 C C . ARG A 1 105 ? -2.845 3.962 13.837 1.00 94.44 105 ARG A C 1
ATOM 831 O O . ARG A 1 105 ? -3.523 3.266 14.585 1.00 94.44 105 ARG A O 1
ATOM 838 N N . LYS A 1 106 ? -3.395 4.751 12.907 1.00 9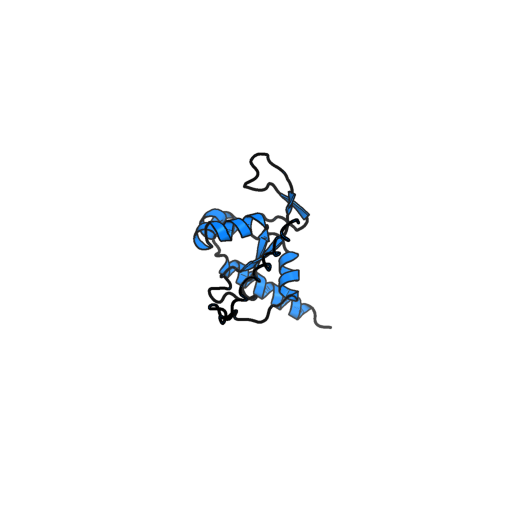3.06 106 LYS A N 1
ATOM 839 C CA . LYS A 1 106 ? -4.848 4.850 12.686 1.00 93.06 106 LYS A CA 1
ATOM 840 C C . LYS A 1 106 ? -5.442 3.527 12.194 1.00 93.06 106 LYS A C 1
ATOM 842 O O . LYS A 1 106 ? -6.551 3.180 12.587 1.00 93.06 106 LYS A O 1
ATOM 847 N N . TYR A 1 107 ? -4.709 2.799 11.356 1.00 92.88 107 TYR A N 1
ATOM 848 C CA . TYR A 1 107 ? -5.165 1.559 10.728 1.00 92.88 107 TYR A CA 1
ATOM 849 C C . TYR A 1 107 ? -4.489 0.303 11.290 1.00 92.88 107 TYR A C 1
ATOM 851 O O . TYR A 1 107 ? -4.580 -0.751 10.668 1.00 92.88 107 TYR A O 1
ATOM 859 N N . ALA A 1 108 ? -3.878 0.375 12.477 1.00 92.06 108 ALA A N 1
ATOM 860 C CA . ALA A 1 108 ? -3.102 -0.718 13.069 1.00 92.06 108 ALA A CA 1
ATOM 861 C C . ALA A 1 108 ? -3.888 -2.035 13.157 1.00 92.06 108 ALA A C 1
ATOM 863 O O . ALA A 1 108 ? -3.355 -3.089 12.834 1.00 92.06 108 ALA A O 1
ATOM 864 N N . TYR A 1 109 ? -5.177 -1.972 13.510 1.00 91.00 109 TYR A N 1
ATOM 865 C CA . TYR A 1 109 ? -6.058 -3.145 13.523 1.00 91.00 109 TYR A CA 1
ATOM 866 C C . TYR A 1 109 ? -6.181 -3.807 12.139 1.00 91.00 109 TYR A C 1
ATOM 868 O O . TYR A 1 109 ? -6.075 -5.022 12.015 1.00 91.00 109 TYR A O 1
ATOM 876 N N . HIS A 1 110 ? -6.347 -3.002 11.086 1.00 91.00 110 HIS A N 1
ATOM 877 C CA . HIS A 1 110 ? -6.515 -3.484 9.712 1.00 91.00 110 HIS A CA 1
ATOM 878 C C . HIS A 1 110 ? -5.200 -4.026 9.142 1.00 91.00 110 HIS A C 1
ATOM 880 O O . HIS A 1 110 ? -5.197 -5.018 8.421 1.00 91.00 110 HIS A O 1
ATOM 886 N N . LEU A 1 111 ? -4.082 -3.407 9.526 1.00 91.25 111 LEU A N 1
ATOM 887 C CA . LEU A 1 111 ? -2.729 -3.857 9.203 1.00 91.25 111 LEU A CA 1
ATOM 888 C C . LEU A 1 111 ? -2.241 -4.991 10.120 1.00 91.25 111 LEU A C 1
ATOM 890 O O . LEU A 1 111 ? -1.097 -5.401 10.004 1.00 91.25 111 LEU A O 1
ATOM 894 N N . ARG A 1 112 ? -3.071 -5.497 11.047 1.00 91.56 112 ARG A N 1
ATOM 895 C CA . ARG A 1 112 ? -2.709 -6.567 12.002 1.00 91.56 112 ARG A CA 1
ATOM 896 C C . ARG A 1 112 ? -1.470 -6.253 12.854 1.00 91.56 112 ARG A C 1
ATOM 898 O O . ARG A 1 112 ? -0.740 -7.152 13.252 1.00 91.56 112 ARG A O 1
ATOM 905 N N . GLY A 1 113 ? -1.241 -4.975 13.143 1.00 88.31 113 GLY A N 1
ATOM 906 C CA . GLY A 1 113 ? -0.061 -4.495 13.865 1.00 88.31 113 GLY A CA 1
ATOM 907 C C . GLY A 1 113 ? 1.201 -4.354 13.010 1.00 88.31 113 GLY A C 1
ATOM 908 O O . GLY A 1 113 ? 2.204 -3.869 13.525 1.00 88.31 113 GLY A O 1
ATOM 909 N N . GLU A 1 114 ? 1.153 -4.711 11.725 1.00 92.44 114 GLU A N 1
ATOM 910 C CA . GLU A 1 114 ? 2.273 -4.558 10.799 1.00 92.44 114 GLU A CA 1
ATOM 911 C C . GLU A 1 114 ? 2.418 -3.104 10.327 1.00 92.44 114 GLU A C 1
ATOM 913 O O . GLU A 1 114 ? 1.457 -2.342 10.167 1.00 92.44 114 GLU A O 1
ATOM 918 N N . THR A 1 115 ? 3.655 -2.714 10.054 1.00 94.50 115 THR A N 1
ATOM 919 C CA . THR A 1 115 ? 3.992 -1.466 9.372 1.00 94.50 115 THR A CA 1
ATOM 920 C C . THR A 1 115 ? 3.730 -1.583 7.872 1.00 94.50 115 THR A C 1
ATOM 922 O O . THR A 1 115 ? 3.771 -2.666 7.284 1.00 94.50 115 THR A O 1
ATOM 925 N N . LEU A 1 116 ? 3.561 -0.450 7.182 1.00 93.75 116 LEU A N 1
ATOM 926 C CA . LEU A 1 116 ? 3.412 -0.456 5.723 1.00 93.75 116 LEU A CA 1
ATOM 927 C C . LEU A 1 116 ? 4.638 -1.050 5.020 1.00 93.75 116 LEU A C 1
ATOM 929 O O . LEU A 1 116 ? 4.517 -1.551 3.905 1.00 93.75 116 LEU A O 1
ATOM 933 N N . ARG A 1 117 ? 5.818 -0.992 5.650 1.00 93.06 117 ARG A N 1
ATOM 934 C CA . ARG A 1 117 ? 7.044 -1.600 5.119 1.00 93.06 117 ARG A CA 1
ATOM 935 C C . ARG A 1 117 ? 7.015 -3.119 5.183 1.00 93.06 117 ARG A C 1
ATOM 937 O O . ARG A 1 117 ? 7.406 -3.746 4.206 1.00 93.06 117 ARG A O 1
ATOM 944 N N . GLU A 1 118 ? 6.557 -3.693 6.290 1.00 94.31 118 GLU A N 1
ATOM 945 C CA . GLU A 1 118 ? 6.412 -5.149 6.433 1.00 94.31 118 GLU A CA 1
ATOM 946 C C . GLU A 1 118 ? 5.378 -5.679 5.442 1.00 94.31 118 GLU A C 1
ATOM 948 O O . GLU A 1 118 ? 5.665 -6.603 4.680 1.00 94.31 118 GLU A O 1
ATOM 953 N N . VAL A 1 119 ? 4.238 -4.990 5.329 1.00 95.25 119 VAL A N 1
ATOM 954 C CA . VAL A 1 119 ? 3.223 -5.303 4.316 1.00 95.25 119 VAL A CA 1
ATOM 955 C C . VAL A 1 119 ? 3.812 -5.209 2.902 1.00 95.25 119 VAL A C 1
ATOM 957 O O . VAL A 1 119 ? 3.589 -6.093 2.075 1.00 95.25 119 VAL A O 1
ATOM 960 N N . ALA A 1 120 ? 4.603 -4.173 2.603 1.00 94.94 120 ALA A N 1
ATOM 961 C CA . ALA A 1 120 ? 5.255 -4.040 1.299 1.00 94.94 120 ALA A CA 1
ATOM 962 C C . ALA A 1 120 ? 6.259 -5.169 1.022 1.00 94.94 120 ALA A C 1
ATOM 964 O O . ALA A 1 120 ? 6.323 -5.659 -0.104 1.00 94.94 120 ALA A O 1
ATOM 965 N N . ALA A 1 121 ? 7.017 -5.598 2.034 1.00 94.31 121 ALA A N 1
ATOM 966 C CA . ALA A 1 121 ? 7.953 -6.712 1.921 1.00 94.31 121 ALA A CA 1
ATOM 967 C C . ALA A 1 121 ? 7.224 -8.027 1.601 1.00 94.31 121 ALA A C 1
ATOM 969 O O . ALA A 1 121 ? 7.668 -8.769 0.724 1.00 94.31 121 ALA A O 1
ATOM 970 N N . ALA A 1 122 ? 6.068 -8.275 2.225 1.00 95.12 122 ALA A N 1
ATOM 971 C CA . ALA A 1 122 ? 5.232 -9.433 1.914 1.00 95.12 122 ALA A CA 1
ATOM 972 C C . ALA A 1 122 ? 4.730 -9.409 0.457 1.00 95.12 122 ALA A C 1
ATOM 974 O O . ALA A 1 122 ? 4.805 -10.419 -0.246 1.00 95.12 122 ALA A O 1
ATOM 975 N N . TYR A 1 123 ? 4.285 -8.248 -0.040 1.00 95.56 123 TYR A N 1
ATOM 976 C CA . TYR A 1 123 ? 3.887 -8.099 -1.444 1.00 95.56 123 TYR A CA 1
ATOM 977 C C . TYR A 1 123 ? 5.059 -8.234 -2.422 1.00 95.56 123 TYR A C 1
ATOM 979 O O . TYR A 1 123 ? 4.875 -8.783 -3.507 1.00 95.56 123 TYR A O 1
ATOM 987 N N . ASP A 1 124 ? 6.254 -7.758 -2.068 1.00 94.31 124 ASP A N 1
ATOM 988 C CA . ASP A 1 124 ? 7.453 -7.948 -2.888 1.00 94.31 124 ASP A CA 1
ATOM 989 C C . ASP A 1 124 ? 7.840 -9.428 -2.982 1.00 94.31 124 ASP A C 1
ATOM 991 O O . ASP A 1 124 ? 8.082 -9.926 -4.081 1.00 94.31 124 ASP A O 1
ATOM 995 N N . ALA A 1 125 ? 7.818 -10.152 -1.860 1.00 94.19 125 ALA A N 1
ATOM 996 C CA . ALA A 1 125 ? 8.060 -11.592 -1.836 1.00 94.19 125 ALA A CA 1
ATOM 997 C C . ALA A 1 125 ? 7.030 -12.353 -2.688 1.00 94.19 125 ALA A C 1
ATOM 999 O O . ALA A 1 125 ? 7.404 -13.174 -3.526 1.00 94.19 125 ALA A O 1
ATOM 1000 N N . ALA A 1 126 ? 5.742 -12.027 -2.544 1.00 94.56 126 ALA A N 1
ATOM 1001 C CA . ALA A 1 126 ? 4.670 -12.632 -3.330 1.00 94.56 126 ALA A CA 1
ATOM 1002 C C . ALA A 1 126 ? 4.780 -12.317 -4.833 1.00 94.56 126 ALA A C 1
ATOM 1004 O O . ALA A 1 126 ? 4.511 -13.186 -5.663 1.00 94.56 126 ALA A O 1
ATOM 1005 N N . TRP A 1 127 ? 5.204 -11.104 -5.198 1.00 94.38 127 TRP A N 1
ATOM 1006 C CA . TRP A 1 127 ? 5.486 -10.745 -6.588 1.00 94.38 127 TRP A CA 1
ATOM 1007 C C . TRP A 1 127 ? 6.624 -11.593 -7.156 1.00 94.38 127 TRP A C 1
ATOM 1009 O O . TRP A 1 127 ? 6.462 -12.208 -8.205 1.00 94.38 127 TRP A O 1
ATOM 1019 N N . ARG A 1 128 ? 7.754 -11.690 -6.446 1.00 92.56 128 ARG A N 1
ATOM 1020 C CA . ARG A 1 128 ? 8.897 -12.504 -6.891 1.00 92.56 128 ARG A CA 1
ATOM 1021 C C . ARG A 1 128 ? 8.527 -13.979 -7.041 1.00 92.56 128 ARG A C 1
ATOM 1023 O O . ARG A 1 128 ? 8.918 -14.592 -8.028 1.00 92.56 128 ARG A O 1
ATOM 1030 N N . ALA A 1 129 ? 7.740 -14.524 -6.113 1.00 91.88 129 ALA A N 1
ATOM 1031 C CA . ALA A 1 129 ? 7.242 -15.894 -6.200 1.00 91.88 129 ALA A CA 1
ATOM 1032 C C . ALA A 1 129 ? 6.335 -16.105 -7.426 1.00 91.88 129 ALA A C 1
ATOM 1034 O O . ALA A 1 129 ? 6.492 -17.092 -8.139 1.00 91.88 129 ALA A O 1
ATOM 1035 N N . ALA A 1 130 ? 5.437 -15.155 -7.718 1.00 90.50 130 ALA A N 1
ATOM 1036 C CA . ALA A 1 130 ? 4.580 -15.212 -8.903 1.00 90.50 130 ALA A CA 1
ATOM 1037 C C . ALA A 1 130 ? 5.389 -15.187 -10.210 1.00 90.50 130 ALA A C 1
ATOM 1039 O O . ALA A 1 130 ? 5.051 -15.901 -11.148 1.00 90.50 130 ALA A O 1
ATOM 1040 N N . GLN A 1 131 ? 6.480 -14.418 -10.250 1.00 89.12 131 GLN A N 1
ATOM 1041 C CA . GLN A 1 131 ? 7.371 -14.378 -11.411 1.00 89.12 131 GLN A CA 1
ATOM 1042 C C . GLN A 1 131 ? 8.210 -15.658 -11.552 1.00 89.12 131 GLN A C 1
ATOM 1044 O O . GLN A 1 131 ? 8.470 -16.085 -12.670 1.00 89.12 131 GLN A O 1
ATOM 1049 N N . ALA A 1 132 ? 8.607 -16.291 -10.443 1.00 79.69 132 ALA A N 1
ATOM 1050 C CA . ALA A 1 132 ? 9.349 -17.554 -10.459 1.00 79.69 132 ALA A CA 1
ATOM 1051 C C . ALA A 1 132 ? 8.485 -18.750 -10.901 1.00 79.69 132 ALA A C 1
ATOM 1053 O O . ALA A 1 132 ? 8.989 -19.662 -11.549 1.00 79.69 132 ALA A O 1
ATOM 1054 N N . GLY A 1 133 ? 7.187 -18.736 -10.581 1.00 69.00 133 GLY A N 1
ATOM 1055 C CA . GLY A 1 133 ? 6.222 -19.748 -11.028 1.00 69.00 133 GLY A CA 1
ATOM 1056 C C . GLY A 1 133 ? 5.708 -19.556 -12.459 1.00 69.00 133 GLY A C 1
ATOM 1057 O O . GLY A 1 133 ? 5.006 -20.423 -12.962 1.00 69.00 133 GLY A O 1
ATOM 1058 N N . ALA A 1 134 ? 6.051 -18.442 -13.112 1.00 60.22 134 ALA A N 1
ATOM 1059 C CA . ALA A 1 134 ? 5.687 -18.131 -14.496 1.00 60.22 134 ALA A CA 1
ATOM 1060 C C . ALA A 1 134 ? 6.779 -18.539 -15.513 1.00 60.22 134 ALA A C 1
ATOM 1062 O O . ALA A 1 134 ? 6.851 -17.966 -16.601 1.00 60.22 134 ALA A O 1
ATOM 1063 N N . GLY A 1 135 ? 7.650 -19.490 -15.144 1.00 43.31 135 GLY A N 1
ATOM 1064 C CA . GLY A 1 135 ? 8.583 -20.131 -16.077 1.00 43.31 135 GLY A CA 1
ATOM 1065 C C . GLY A 1 135 ? 7.837 -20.885 -17.192 1.00 43.31 135 GLY A C 1
ATOM 1066 O O . GLY A 1 135 ? 6.707 -21.302 -16.950 1.00 43.31 135 GLY A O 1
ATOM 1067 N N . PRO A 1 136 ? 8.440 -20.991 -18.392 1.00 48.91 136 PRO A N 1
ATOM 1068 C CA . PRO A 1 136 ? 7.772 -21.303 -19.663 1.00 48.91 136 PRO A CA 1
ATOM 1069 C C . PRO A 1 136 ? 6.992 -22.619 -19.692 1.00 48.91 136 PRO A C 1
ATOM 1071 O O . PRO A 1 136 ? 7.426 -23.585 -19.025 1.00 48.91 136 PRO A O 1
#

Sequence (136 aa):
MAKSRKRLARRTRPRSKGKSRFKVSGVRDEAKRNWIRSKACCVSGARPGESVLWPWTRWGRQRPAVIVAAHAKARGAGGTDAELVPLERALHEEQHRIGARSFERKYAYHLRGETLREVAAAYDAAWRAAQAGAGP

Secondary structure (DSSP, 8-state):
-----PPPP--PPPP--SPPSS---S---HHHHHHHHTSPPTTT-PPTT-EEE-TT-TT--EEE--EEEEESS-GGGT--GGGEEEEEHHHHHHHHHH-HHHHHHHTTTTTTT--HHHHHHHHHHHHHHHHHTT--

Radius of gyration: 20.95 Å; chains: 1; bounding box: 42×78×49 Å

pLDDT: mean 81.19, std 15.45, range [43.31, 96.81]

Foldseek 3Di:
DDDDDDDDDDPDDDDPPDDPPAPQPEDDDVVLFVVQQQAAALQPRAGAQRFDQQPPPPPRDTDGFGWGFAALDDSSRVTYSLLTHTHTPRLRVVCVVQPQVVSCVVRVVSNVNDGSRVRSNVSSVVVVVVVVVPDD